Protein AF-A0A9X4KH32-F1 (afdb_monomer_lite)

Foldseek 3Di:
DQVLDDDDDPDDDVPDDDDDPLDDDDDDPVQFDDPLLVSCQCSDPVNNVVQQVQWDDDPPPTHRDPVCVVPDDDDGDGPVVSCVVSVVVVVVVVVVVVVVVVVVVVVVVVVVVCCVVQNDPVVRPVVPDDPDD

Organism: NCBI:txid425004

Radius of gyration: 24.23 Å; chains: 1; bounding box: 50×30×78 Å

pLDDT: mean 87.04, std 10.82, range [43.75, 97.31]

Secondary structure (DSSP, 8-state):
--S-------S-GGG-----TTS------TTT--HHHHHHHHHSHHHHHHHHHT-BSSTT--B--HHHHHH-------HHHHHHH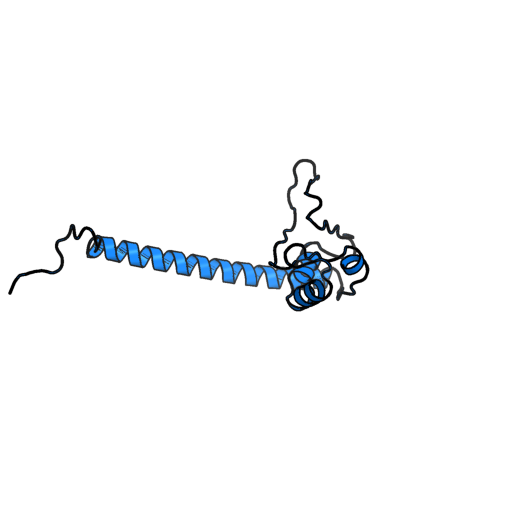HHHHHHHHHHHHHHHHHHHHHHHHHHHHHHHHH--TTT-TT--S----

Sequence (133 aa):
MENGKGAIARGLVNGFGAGSTEFFILRPERQRVSSEWIYRVISHEKFRKLAEKNMTGSAGQRRVPKAFLENILVPLPSIVEQDHITKTLQTVSELVYMYKMKLVDCENLAKSTFNEMFGDPIINEKKMGYENY

Structure (mmCIF, N/CA/C/O backbone):
data_AF-A0A9X4KH32-F1
#
_entry.id   AF-A0A9X4KH32-F1
#
loop_
_atom_site.group_PDB
_atom_site.id
_atom_site.type_symbol
_atom_site.label_atom_id
_atom_site.label_alt_id
_atom_site.label_comp_id
_atom_site.label_asym_id
_atom_site.label_entity_id
_atom_site.label_seq_id
_atom_site.pdbx_PDB_ins_code
_atom_site.Cartn_x
_atom_site.Cartn_y
_atom_site.Cartn_z
_atom_site.occupancy
_atom_site.B_iso_or_equiv
_atom_site.auth_seq_id
_atom_site.auth_comp_id
_atom_site.auth_asym_id
_atom_site.auth_atom_id
_atom_site.pdbx_PDB_model_num
ATOM 1 N N . MET A 1 1 ? 7.292 3.965 1.424 1.00 59.75 1 MET A N 1
ATOM 2 C CA . MET A 1 1 ? 7.923 2.626 1.327 1.00 59.75 1 MET A CA 1
ATOM 3 C C . MET A 1 1 ? 8.387 2.109 2.686 1.00 59.75 1 MET A C 1
ATOM 5 O O . MET A 1 1 ? 7.992 1.006 3.019 1.00 59.75 1 MET A O 1
ATOM 9 N N . GLU A 1 2 ? 9.080 2.901 3.511 1.00 54.62 2 GLU A N 1
ATOM 10 C CA . GLU A 1 2 ? 9.390 2.530 4.911 1.00 54.62 2 GLU A CA 1
ATOM 11 C C . GLU A 1 2 ? 8.122 2.500 5.795 1.00 54.62 2 GLU A C 1
ATOM 13 O O . GLU A 1 2 ? 7.735 1.466 6.324 1.00 54.62 2 GLU A O 1
ATOM 18 N N . ASN A 1 3 ? 7.348 3.591 5.800 1.00 62.03 3 ASN A N 1
ATOM 19 C CA . ASN A 1 3 ? 6.142 3.732 6.634 1.00 62.03 3 ASN A CA 1
ATOM 20 C C . ASN A 1 3 ? 4.825 3.309 5.952 1.00 62.03 3 ASN A C 1
ATOM 22 O O . ASN A 1 3 ? 3.758 3.790 6.317 1.00 62.03 3 ASN A O 1
ATOM 26 N N . GLY A 1 4 ? 4.880 2.517 4.873 1.00 64.50 4 GLY A N 1
ATOM 27 C CA . GLY A 1 4 ? 3.675 2.115 4.118 1.00 64.50 4 GLY A CA 1
ATOM 28 C C . GLY A 1 4 ? 2.915 3.254 3.413 1.00 64.50 4 GLY A C 1
ATOM 29 O O . GLY A 1 4 ? 1.900 3.009 2.773 1.00 64.50 4 GLY A O 1
ATOM 30 N N . LYS A 1 5 ? 3.415 4.496 3.485 1.00 79.12 5 LYS A N 1
ATOM 31 C CA . LYS A 1 5 ? 2.838 5.661 2.803 1.00 79.12 5 LYS A CA 1
ATOM 32 C C . LYS A 1 5 ? 2.891 5.469 1.284 1.00 79.12 5 LYS A C 1
ATOM 34 O O . LYS A 1 5 ? 3.979 5.314 0.720 1.00 79.12 5 LYS A O 1
ATOM 39 N N . GLY A 1 6 ? 1.719 5.490 0.663 1.00 86.62 6 GLY A N 1
ATOM 40 C CA . GLY A 1 6 ? 1.491 5.383 -0.773 1.00 86.62 6 GLY A CA 1
ATOM 41 C C . GLY A 1 6 ? -0.003 5.515 -1.060 1.00 86.62 6 GLY A C 1
ATOM 42 O O . GLY A 1 6 ? -0.825 5.210 -0.196 1.00 86.62 6 GLY A O 1
ATOM 43 N N . ALA A 1 7 ? -0.354 5.980 -2.254 1.00 89.62 7 ALA A N 1
ATOM 44 C CA . ALA A 1 7 ? -1.742 6.152 -2.664 1.00 89.62 7 ALA A CA 1
ATOM 45 C C . ALA A 1 7 ? -1.891 5.913 -4.167 1.00 89.62 7 ALA A C 1
ATOM 47 O O . ALA A 1 7 ? -0.962 6.153 -4.939 1.00 89.62 7 ALA A O 1
ATOM 48 N N . ILE A 1 8 ? -3.081 5.469 -4.571 1.00 91.69 8 ILE A N 1
ATOM 49 C CA . ILE A 1 8 ? -3.485 5.441 -5.975 1.00 91.69 8 ILE A CA 1
ATOM 50 C C . ILE A 1 8 ? -4.172 6.771 -6.269 1.00 91.69 8 ILE A C 1
ATOM 52 O O . ILE A 1 8 ? -5.213 7.077 -5.690 1.00 91.69 8 ILE A O 1
ATOM 56 N N . ALA A 1 9 ? -3.597 7.559 -7.172 1.00 91.06 9 ALA A N 1
ATOM 57 C CA . ALA A 1 9 ? -4.213 8.799 -7.618 1.00 91.06 9 ALA A CA 1
ATOM 58 C C . ALA A 1 9 ? -5.395 8.492 -8.556 1.00 91.06 9 ALA A C 1
ATOM 60 O O . ALA A 1 9 ? -5.211 7.880 -9.610 1.00 91.06 9 ALA A O 1
ATOM 61 N N . ARG A 1 10 ? -6.608 8.913 -8.178 1.00 89.62 10 ARG A N 1
ATOM 62 C CA . ARG A 1 10 ? -7.837 8.781 -8.980 1.00 89.62 10 ARG A CA 1
ATOM 63 C C . ARG A 1 10 ? -8.525 10.134 -9.119 1.00 89.62 10 ARG A C 1
ATOM 65 O O . ARG A 1 10 ? -8.394 10.971 -8.236 1.00 89.62 10 ARG A O 1
ATOM 72 N N . GLY A 1 11 ? -9.268 10.323 -10.212 1.00 88.75 11 GLY A N 1
ATOM 73 C CA . GLY A 1 11 ? -10.105 11.515 -10.402 1.00 88.75 11 GLY A CA 1
ATOM 74 C C . GLY A 1 11 ? -9.320 12.828 -10.449 1.00 88.75 11 GLY A C 1
ATOM 75 O O . GLY A 1 11 ? -9.791 13.840 -9.945 1.00 88.75 11 GLY A O 1
ATOM 76 N N . LEU A 1 12 ? -8.106 12.809 -11.006 1.00 88.38 12 LEU A N 1
ATOM 77 C CA . LEU A 1 12 ? -7.267 14.002 -11.096 1.00 88.38 12 LEU A CA 1
ATOM 78 C C . LEU A 1 12 ? -7.916 15.056 -11.998 1.00 88.38 12 LEU A C 1
ATOM 80 O O . LEU A 1 12 ? -8.321 14.747 -13.122 1.00 88.38 12 LEU A O 1
ATOM 84 N N . VAL A 1 13 ? -7.962 16.304 -11.525 1.00 85.44 13 VAL A N 1
ATOM 85 C CA . VAL A 1 13 ? -8.427 17.447 -12.322 1.00 85.44 13 VAL A CA 1
ATOM 86 C C . VAL A 1 13 ? -7.546 17.556 -13.568 1.00 85.44 13 VAL A C 1
ATOM 88 O O . VAL A 1 13 ? -6.320 17.536 -13.477 1.00 85.44 13 VAL A O 1
ATOM 91 N N . ASN A 1 14 ? -8.171 17.610 -14.744 1.00 86.50 14 ASN A N 1
ATOM 92 C CA . ASN A 1 14 ? -7.503 17.596 -16.052 1.00 86.50 14 ASN A CA 1
ATOM 93 C C . ASN A 1 14 ? -6.646 16.342 -16.338 1.00 86.50 14 ASN A C 1
ATOM 95 O O . ASN A 1 14 ? -5.893 16.331 -17.304 1.00 86.50 14 ASN A O 1
ATOM 99 N N . GLY A 1 15 ? -6.745 15.281 -15.530 1.00 82.38 15 GLY A N 1
ATOM 100 C CA . GLY A 1 15 ? -5.991 14.037 -15.720 1.00 82.38 15 GLY A CA 1
ATOM 101 C C . GLY A 1 15 ? -4.511 14.101 -15.325 1.00 82.38 15 GLY A C 1
ATOM 102 O O . GLY A 1 15 ? -3.802 13.107 -15.491 1.00 82.38 15 GLY A O 1
ATOM 103 N N . PHE A 1 16 ? -4.042 15.224 -14.772 1.00 81.31 16 PHE A N 1
ATOM 104 C CA . PHE A 1 16 ? -2.643 15.427 -14.390 1.00 81.31 16 PHE A CA 1
ATOM 105 C C . PHE A 1 16 ? -2.473 15.511 -12.874 1.00 81.31 16 PHE A C 1
ATOM 107 O O . PHE A 1 16 ? -3.305 16.063 -12.160 1.00 81.31 16 PHE A O 1
ATOM 114 N N . GLY A 1 17 ? -1.362 14.964 -12.380 1.00 81.50 17 GLY A N 1
ATOM 115 C CA . GLY A 1 17 ? -0.962 15.047 -10.978 1.00 81.50 17 GLY A CA 1
ATOM 116 C C . GLY A 1 17 ? 0.479 15.528 -10.876 1.00 81.50 17 GLY A C 1
ATOM 117 O O . GLY A 1 17 ? 1.332 15.081 -11.643 1.00 81.50 17 GLY A O 1
ATOM 118 N N . ALA A 1 18 ? 0.741 16.425 -9.930 1.00 78.38 18 ALA A N 1
ATOM 119 C CA . ALA A 1 18 ? 2.079 16.883 -9.578 1.00 78.38 18 ALA A CA 1
ATOM 120 C C . ALA A 1 18 ? 2.446 16.361 -8.185 1.00 78.38 18 ALA A C 1
ATOM 122 O O . ALA A 1 18 ? 1.592 16.243 -7.307 1.00 78.38 18 ALA A O 1
ATOM 123 N N . GLY A 1 19 ? 3.718 16.033 -7.989 1.00 76.62 19 GLY A N 1
ATOM 124 C CA . GLY A 1 19 ? 4.246 15.561 -6.716 1.00 76.62 19 GLY A CA 1
ATOM 125 C C . GLY A 1 19 ? 5.654 16.091 -6.489 1.00 76.62 19 GLY A C 1
ATOM 126 O O . GLY A 1 19 ? 6.329 16.505 -7.428 1.00 76.62 19 GLY A O 1
ATOM 127 N N . SER A 1 20 ? 6.087 16.076 -5.231 1.00 81.00 20 SER A N 1
ATOM 128 C CA . SER A 1 20 ? 7.478 16.344 -4.860 1.00 81.00 20 SER A CA 1
ATOM 129 C C . SER A 1 20 ? 8.429 15.290 -5.447 1.00 81.00 20 SER A C 1
ATOM 131 O O . SER A 1 20 ? 8.029 14.153 -5.704 1.00 81.00 20 SER A O 1
ATOM 133 N N . THR A 1 21 ? 9.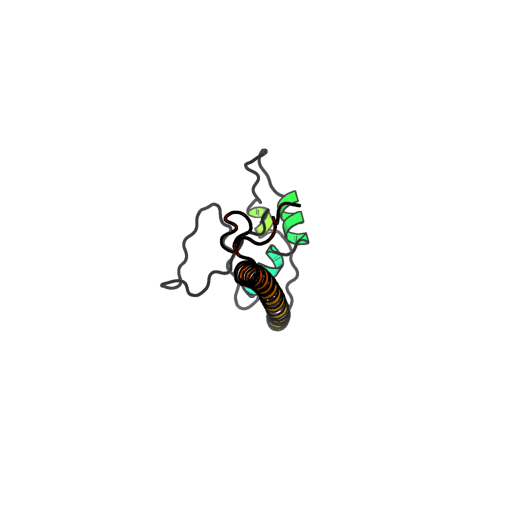710 15.639 -5.577 1.00 76.19 21 THR A N 1
ATOM 134 C CA . THR A 1 21 ? 10.803 14.710 -5.919 1.00 76.19 21 THR A CA 1
ATOM 135 C C . THR A 1 21 ? 11.001 13.604 -4.879 1.00 76.19 21 THR A C 1
ATOM 137 O O . THR A 1 21 ? 11.670 12.614 -5.151 1.00 76.19 21 THR A O 1
ATOM 140 N N . GLU A 1 22 ? 10.396 13.752 -3.698 1.00 79.69 22 GLU A N 1
ATOM 141 C CA . GLU A 1 22 ? 10.396 12.759 -2.618 1.00 79.69 22 GLU A CA 1
ATOM 142 C C . GLU A 1 22 ? 9.423 11.586 -2.864 1.00 79.69 22 GLU A C 1
ATOM 144 O O . GLU A 1 22 ? 9.359 10.651 -2.061 1.00 79.69 22 GLU A O 1
ATOM 149 N N . PHE A 1 23 ? 8.657 11.606 -3.962 1.00 83.50 23 PHE A N 1
ATOM 150 C CA . PHE A 1 23 ? 7.749 10.521 -4.330 1.00 83.50 23 PHE A CA 1
ATOM 151 C C . PHE A 1 23 ? 8.246 9.726 -5.533 1.00 83.50 23 PHE A C 1
ATOM 153 O O . PHE A 1 23 ? 8.638 10.273 -6.561 1.00 83.50 23 PHE A O 1
ATOM 160 N N . PHE A 1 24 ? 8.100 8.405 -5.446 1.00 87.75 24 PHE A N 1
ATOM 161 C CA . PHE A 1 24 ? 8.155 7.548 -6.621 1.00 87.75 24 PHE A CA 1
ATOM 162 C C . PHE A 1 24 ? 6.795 7.526 -7.314 1.00 87.75 24 PHE A C 1
ATOM 164 O O . PHE A 1 24 ? 5.807 7.058 -6.748 1.00 87.75 24 PHE A O 1
ATOM 171 N N . ILE A 1 25 ? 6.760 8.012 -8.555 1.00 89.31 25 ILE A N 1
ATOM 172 C CA . ILE A 1 25 ? 5.580 7.937 -9.417 1.00 89.31 25 ILE A CA 1
ATOM 173 C C . ILE A 1 25 ? 5.687 6.663 -10.254 1.00 89.31 25 ILE A C 1
ATOM 175 O O . ILE A 1 25 ? 6.486 6.589 -11.186 1.00 89.31 25 ILE A O 1
ATOM 179 N N . LEU A 1 26 ? 4.867 5.667 -9.926 1.00 90.62 26 LEU A N 1
ATOM 180 C CA . LEU A 1 26 ? 4.755 4.428 -10.694 1.00 90.62 26 LEU A CA 1
ATOM 181 C C . LEU A 1 26 ? 3.568 4.545 -11.652 1.00 90.62 26 LEU A C 1
ATOM 183 O O . LEU A 1 26 ? 2.434 4.746 -11.218 1.00 90.62 26 LEU A O 1
ATOM 187 N N . ARG A 1 27 ? 3.833 4.444 -12.957 1.00 91.06 27 ARG A N 1
ATOM 188 C CA . ARG A 1 27 ? 2.801 4.494 -14.000 1.00 91.06 27 ARG A CA 1
ATOM 189 C C . ARG A 1 27 ? 2.598 3.087 -14.565 1.00 91.06 27 ARG A C 1
ATOM 191 O O . ARG A 1 27 ? 3.551 2.544 -15.118 1.00 91.06 27 ARG A O 1
ATOM 198 N N . PRO A 1 28 ? 1.403 2.490 -14.425 1.00 91.88 28 PRO A N 1
ATOM 199 C CA . PRO A 1 28 ? 1.151 1.151 -14.936 1.00 91.88 28 PRO A CA 1
ATOM 200 C C . PRO A 1 28 ? 1.113 1.128 -16.465 1.00 91.88 28 PRO A C 1
ATOM 202 O O . PRO A 1 28 ? 0.497 1.989 -17.102 1.00 91.88 28 PRO A O 1
ATOM 205 N N . GLU A 1 29 ? 1.683 0.077 -17.047 1.00 93.75 29 GLU A N 1
ATOM 206 C CA . GLU A 1 29 ? 1.365 -0.336 -18.410 1.00 93.75 29 GLU A CA 1
ATOM 207 C C . GLU A 1 29 ? -0.012 -1.016 -18.389 1.00 93.75 29 GLU A C 1
ATOM 209 O O . GLU A 1 29 ? -0.136 -2.193 -18.054 1.00 93.75 29 GLU A O 1
ATOM 214 N N . ARG A 1 30 ? -1.066 -0.250 -18.695 1.00 88.25 30 ARG A N 1
ATOM 215 C CA . ARG A 1 30 ? -2.468 -0.618 -18.405 1.00 88.25 30 ARG A CA 1
ATOM 216 C C . ARG A 1 30 ? -2.942 -1.948 -19.001 1.00 88.25 30 ARG A C 1
ATOM 218 O O . ARG A 1 30 ? -3.914 -2.500 -18.509 1.00 88.25 30 ARG A O 1
ATOM 225 N N . GLN A 1 31 ? -2.287 -2.450 -20.047 1.00 93.19 31 GLN A N 1
ATOM 226 C CA . GLN A 1 31 ? -2.625 -3.743 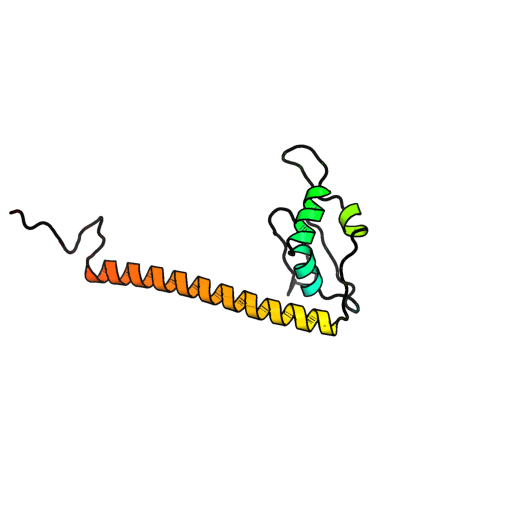-20.654 1.00 93.19 31 GLN A CA 1
ATOM 227 C C . GLN A 1 31 ? -2.045 -4.941 -19.889 1.00 93.19 31 GLN A C 1
ATOM 229 O O . GLN A 1 31 ? -2.479 -6.070 -20.096 1.00 93.19 31 GLN A O 1
ATOM 234 N N . ARG A 1 32 ? -1.059 -4.713 -19.016 1.00 94.75 32 ARG A N 1
ATOM 235 C CA . ARG A 1 32 ? -0.310 -5.771 -18.324 1.00 94.75 32 ARG A CA 1
ATOM 236 C C . ARG A 1 32 ? -0.446 -5.712 -16.814 1.00 94.75 32 ARG A C 1
ATOM 238 O O . ARG A 1 32 ? -0.330 -6.746 -16.162 1.00 94.75 32 ARG A O 1
ATOM 245 N N . VAL A 1 33 ? -0.645 -4.523 -16.250 1.00 96.25 33 VAL A N 1
ATOM 246 C CA . VAL A 1 33 ? -0.665 -4.342 -14.800 1.00 96.25 33 VAL A CA 1
ATOM 247 C C . VAL A 1 33 ? -1.670 -3.279 -14.366 1.00 96.25 33 VAL A C 1
ATOM 249 O O . VAL A 1 33 ? -1.734 -2.198 -14.955 1.00 96.25 33 VAL A O 1
ATOM 252 N N . SER A 1 34 ? -2.437 -3.572 -13.315 1.00 95.25 34 SER A N 1
ATOM 253 C CA . SER A 1 34 ? -3.348 -2.606 -12.695 1.00 95.25 34 SER A CA 1
ATOM 254 C C . SER A 1 34 ? -2.645 -1.765 -11.621 1.00 95.25 34 SER A C 1
ATOM 256 O O . SER A 1 34 ? -1.677 -2.192 -10.982 1.00 95.25 34 SER A O 1
ATOM 258 N N . SER A 1 35 ? -3.130 -0.541 -11.393 1.00 94.62 35 SER A N 1
ATOM 259 C CA . SER A 1 35 ? -2.619 0.332 -10.319 1.00 94.62 35 SER A CA 1
ATOM 260 C C . SER A 1 35 ? -2.796 -0.314 -8.943 1.00 94.62 35 SER A C 1
ATOM 262 O O . SER A 1 35 ? -1.966 -0.156 -8.049 1.00 94.62 35 SER A O 1
ATOM 264 N N . GLU A 1 36 ? -3.891 -1.048 -8.784 1.00 94.50 36 GLU A N 1
ATOM 265 C CA . GLU A 1 36 ? -4.286 -1.797 -7.605 1.00 94.50 36 GLU A CA 1
ATOM 266 C C . GLU A 1 36 ? -3.281 -2.909 -7.326 1.00 94.50 36 GLU A C 1
ATOM 268 O O . GLU A 1 36 ? -2.823 -3.038 -6.189 1.00 94.50 36 GLU A O 1
ATOM 273 N N . TRP A 1 37 ? -2.870 -3.658 -8.353 1.00 95.81 37 TRP A N 1
ATOM 274 C CA . TRP A 1 37 ? -1.840 -4.682 -8.212 1.00 95.81 37 TRP A CA 1
ATOM 275 C C . TRP A 1 37 ? -0.507 -4.081 -7.772 1.00 95.81 37 TRP A C 1
ATOM 277 O O . TRP A 1 37 ? 0.063 -4.528 -6.774 1.00 95.81 37 TRP A O 1
ATOM 287 N N . ILE A 1 38 ? -0.050 -3.013 -8.440 1.00 94.50 38 ILE A N 1
ATOM 288 C CA . ILE A 1 38 ? 1.178 -2.295 -8.056 1.00 94.50 38 ILE A CA 1
ATOM 289 C C . ILE A 1 38 ? 1.093 -1.862 -6.593 1.00 94.50 38 ILE A C 1
ATOM 291 O O . ILE A 1 38 ? 2.014 -2.125 -5.820 1.00 94.50 38 ILE A O 1
ATOM 295 N N . TYR A 1 39 ? -0.022 -1.246 -6.192 1.00 93.25 39 TYR A N 1
ATOM 296 C CA . TYR A 1 39 ? -0.233 -0.804 -4.819 1.00 93.25 39 TYR A CA 1
ATOM 297 C C . TYR A 1 39 ? -0.157 -1.963 -3.818 1.00 93.25 39 TYR A C 1
ATOM 299 O O . TYR A 1 39 ? 0.477 -1.828 -2.768 1.00 93.25 39 TYR A O 1
ATOM 307 N N . ARG A 1 40 ? -0.751 -3.121 -4.136 1.00 92.56 40 ARG A N 1
ATOM 308 C CA . ARG A 1 40 ? -0.675 -4.316 -3.283 1.00 92.56 40 ARG A CA 1
ATOM 309 C C . ARG A 1 40 ? 0.750 -4.842 -3.171 1.00 92.56 40 ARG A C 1
ATOM 311 O O . ARG A 1 40 ? 1.187 -5.118 -2.055 1.00 92.56 40 ARG A O 1
ATOM 318 N N . VAL A 1 41 ? 1.487 -4.914 -4.277 1.00 93.06 41 VAL A N 1
ATOM 319 C CA . VAL A 1 41 ? 2.887 -5.357 -4.295 1.00 93.06 41 VAL A CA 1
ATOM 320 C C . VAL A 1 41 ? 3.759 -4.449 -3.429 1.00 93.06 41 VAL A C 1
ATOM 322 O O . VAL A 1 41 ? 4.444 -4.948 -2.538 1.00 93.06 41 VAL A O 1
ATOM 325 N N . ILE A 1 42 ? 3.695 -3.125 -3.611 1.00 91.69 42 ILE A N 1
ATOM 326 C CA . ILE A 1 42 ? 4.548 -2.191 -2.853 1.00 91.69 42 ILE A CA 1
ATOM 327 C C . ILE A 1 42 ? 4.157 -2.077 -1.373 1.00 91.69 42 ILE A C 1
ATOM 329 O O . ILE A 1 42 ? 4.985 -1.719 -0.534 1.00 91.69 42 ILE A O 1
ATOM 333 N N . SER A 1 43 ? 2.897 -2.371 -1.045 1.00 89.75 43 SER A N 1
ATOM 334 C CA . SER A 1 43 ? 2.392 -2.375 0.334 1.00 89.75 43 SER A CA 1
ATOM 335 C C . SER A 1 43 ? 2.695 -3.689 1.060 1.00 89.75 43 SER A C 1
ATOM 337 O O . SER A 1 43 ? 2.714 -3.732 2.296 1.00 89.75 43 SER A O 1
ATOM 339 N N . HIS A 1 44 ? 2.968 -4.762 0.316 1.00 90.62 44 HIS A N 1
ATOM 340 C CA . HIS A 1 44 ? 3.282 -6.069 0.871 1.00 90.62 44 HIS A CA 1
ATOM 341 C C . HIS A 1 44 ? 4.551 -6.019 1.733 1.00 90.62 44 HIS A C 1
ATOM 343 O O . HIS A 1 44 ? 5.564 -5.420 1.371 1.00 90.62 44 HIS A O 1
ATOM 349 N N . GLU A 1 45 ? 4.513 -6.668 2.896 1.00 90.81 45 GLU A N 1
ATOM 350 C CA . GLU A 1 45 ? 5.591 -6.595 3.888 1.00 90.81 45 GLU A CA 1
ATOM 351 C C . GLU A 1 45 ? 6.938 -7.073 3.331 1.00 90.81 45 GLU A C 1
ATOM 353 O O . GLU A 1 45 ? 7.962 -6.433 3.563 1.00 90.81 45 GLU A O 1
ATOM 358 N N . LYS A 1 46 ? 6.945 -8.155 2.539 1.00 91.81 46 LYS A N 1
ATOM 359 C CA . LYS A 1 46 ? 8.187 -8.666 1.934 1.00 91.81 46 LYS A CA 1
ATOM 360 C C . LYS A 1 46 ? 8.826 -7.646 0.990 1.00 91.81 46 LYS A C 1
ATOM 362 O O . LYS A 1 46 ? 10.044 -7.498 1.009 1.00 91.81 46 LYS A O 1
ATOM 367 N N . PHE A 1 47 ? 8.017 -6.926 0.209 1.00 92.12 47 PHE A N 1
ATOM 368 C CA . PHE A 1 47 ? 8.517 -5.871 -0.672 1.00 92.12 47 PHE A CA 1
ATOM 369 C C . PHE A 1 47 ? 9.110 -4.726 0.148 1.00 92.12 47 PHE A C 1
ATOM 371 O O . PHE A 1 47 ? 10.224 -4.291 -0.126 1.00 92.12 47 PHE A O 1
ATOM 378 N N . ARG A 1 48 ? 8.408 -4.282 1.198 1.00 89.94 48 ARG A N 1
ATOM 379 C CA . ARG A 1 48 ? 8.881 -3.201 2.077 1.00 89.94 48 ARG A CA 1
ATOM 380 C C . ARG A 1 48 ? 10.201 -3.547 2.759 1.00 89.94 48 ARG A C 1
ATOM 382 O O . ARG A 1 48 ? 11.125 -2.746 2.694 1.00 89.94 48 ARG A O 1
ATOM 389 N N . LYS A 1 49 ? 10.329 -4.757 3.310 1.00 90.88 49 LYS A N 1
ATOM 390 C CA . LYS A 1 49 ? 11.585 -5.243 3.906 1.00 90.88 49 LYS A CA 1
ATOM 391 C C . LYS A 1 49 ? 12.721 -5.304 2.887 1.00 90.88 49 LYS A C 1
ATOM 393 O O . LYS A 1 49 ? 13.861 -4.987 3.210 1.00 90.88 49 LYS A O 1
ATOM 398 N N . LEU A 1 50 ? 12.429 -5.721 1.656 1.00 91.25 50 LEU A N 1
ATOM 399 C CA . LEU A 1 50 ? 13.432 -5.759 0.596 1.00 91.25 50 LEU A CA 1
ATOM 400 C C . LEU A 1 50 ? 13.864 -4.344 0.181 1.00 91.25 50 LEU A C 1
ATOM 402 O O . LEU A 1 50 ? 15.059 -4.093 0.045 1.00 91.25 50 LEU A O 1
ATOM 406 N N . ALA A 1 51 ? 12.916 -3.416 0.048 1.00 90.44 51 ALA A N 1
ATOM 407 C CA . ALA A 1 51 ? 13.193 -2.013 -0.240 1.00 90.44 51 ALA A CA 1
ATOM 408 C C . ALA A 1 51 ? 14.031 -1.366 0.871 1.00 90.44 51 ALA A C 1
ATOM 410 O O . ALA A 1 51 ? 15.021 -0.704 0.576 1.00 90.44 51 ALA A O 1
ATOM 411 N N . GLU A 1 52 ? 13.692 -1.622 2.136 1.00 89.62 52 GLU A N 1
ATOM 412 C CA . GLU A 1 52 ? 14.411 -1.129 3.315 1.00 89.62 52 GLU A CA 1
ATOM 413 C C . GLU A 1 52 ? 15.871 -1.602 3.359 1.00 89.62 52 GLU A C 1
ATOM 415 O O . GLU A 1 52 ? 16.787 -0.811 3.599 1.00 89.62 52 GLU A O 1
ATOM 420 N N . LYS A 1 53 ? 16.113 -2.885 3.060 1.00 89.94 53 LYS A N 1
ATOM 421 C CA . LYS A 1 53 ? 17.470 -3.451 2.970 1.00 89.94 53 LYS A CA 1
ATOM 422 C C . LYS A 1 53 ? 18.320 -2.801 1.881 1.00 89.94 53 LYS A C 1
ATOM 424 O O . LYS A 1 53 ? 19.534 -2.748 2.021 1.00 89.94 53 LYS A O 1
ATOM 429 N N . ASN A 1 54 ? 17.687 -2.312 0.820 1.00 90.12 54 ASN A N 1
ATOM 430 C CA . ASN A 1 54 ? 18.358 -1.650 -0.295 1.00 90.12 54 ASN A CA 1
ATOM 431 C C . ASN A 1 54 ? 18.425 -0.124 -0.131 1.00 90.12 54 ASN A C 1
ATOM 433 O O . ASN A 1 54 ? 18.901 0.556 -1.037 1.00 90.12 54 ASN A O 1
ATOM 437 N N . MET A 1 55 ? 17.956 0.439 0.992 1.00 88.75 55 MET A N 1
ATOM 438 C CA . MET A 1 55 ? 18.051 1.880 1.215 1.00 88.75 55 MET A CA 1
ATOM 439 C C . MET A 1 55 ? 19.501 2.312 1.428 1.00 88.75 55 MET A C 1
ATOM 441 O O . MET A 1 55 ? 20.192 1.771 2.295 1.00 88.75 55 MET A O 1
ATOM 445 N N . THR A 1 56 ? 19.911 3.354 0.711 1.00 85.69 56 THR A N 1
ATOM 446 C CA . THR A 1 56 ? 21.226 3.996 0.818 1.00 85.69 56 THR A CA 1
ATOM 447 C C . THR A 1 56 ? 21.117 5.332 1.562 1.00 85.69 56 THR A C 1
ATOM 449 O O . THR A 1 56 ? 20.029 5.898 1.667 1.00 85.69 56 THR A O 1
ATOM 452 N N . GLY A 1 57 ? 22.239 5.843 2.080 1.00 83.69 57 GLY A N 1
ATOM 453 C CA . GLY A 1 57 ? 22.308 7.105 2.834 1.00 83.69 57 GLY A CA 1
ATOM 454 C C . GLY A 1 57 ? 22.662 6.914 4.314 1.00 83.69 57 GLY A C 1
ATOM 455 O O . GLY A 1 57 ? 22.714 5.791 4.814 1.00 83.69 57 GLY A O 1
ATOM 456 N N . SER A 1 58 ? 22.934 8.017 5.012 1.00 77.62 58 SER A N 1
ATOM 457 C CA . SER A 1 58 ? 23.238 8.045 6.449 1.00 77.62 58 SER A CA 1
ATOM 458 C C . SER A 1 58 ? 21.964 8.074 7.306 1.00 77.62 58 SER A C 1
ATOM 460 O O . SER A 1 58 ? 20.856 8.294 6.804 1.00 77.62 58 SER A O 1
ATOM 462 N N . ALA A 1 59 ? 22.105 7.812 8.612 1.00 68.88 59 ALA A N 1
ATOM 463 C CA . ALA A 1 59 ? 20.985 7.769 9.553 1.00 68.88 59 ALA A CA 1
ATOM 464 C C . ALA A 1 59 ? 20.129 9.054 9.469 1.00 68.88 59 ALA A C 1
ATOM 466 O O . ALA A 1 59 ? 20.640 10.157 9.642 1.00 68.88 59 ALA A O 1
ATOM 467 N N . GLY A 1 60 ? 18.834 8.896 9.163 1.00 69.88 60 GLY A N 1
ATOM 468 C CA . GLY A 1 60 ? 17.861 9.988 8.993 1.00 69.88 60 GLY A CA 1
ATOM 469 C C . GLY A 1 60 ? 17.578 10.418 7.544 1.00 69.88 60 GLY A C 1
ATOM 470 O O . GLY A 1 60 ? 16.558 11.052 7.299 1.00 69.88 60 GLY A O 1
ATOM 471 N N . GLN A 1 61 ? 18.422 10.044 6.575 1.00 76.25 61 GLN A N 1
ATOM 472 C CA . GLN A 1 61 ? 18.253 10.362 5.143 1.00 76.25 61 GLN A CA 1
ATOM 473 C C . GLN A 1 61 ? 18.342 9.104 4.270 1.00 76.25 61 GLN A C 1
ATOM 475 O O . GLN A 1 61 ? 18.853 9.127 3.148 1.00 76.25 61 GLN A O 1
ATOM 480 N N . ARG A 1 62 ? 17.862 7.972 4.793 1.00 82.44 62 ARG A N 1
ATOM 481 C CA . ARG A 1 62 ? 17.828 6.722 4.036 1.00 82.44 62 ARG A CA 1
ATOM 482 C C . ARG A 1 62 ? 16.758 6.811 2.954 1.00 82.44 62 ARG A C 1
ATOM 484 O O . ARG A 1 62 ? 15.618 7.186 3.225 1.00 82.44 62 ARG A O 1
ATOM 491 N N . ARG A 1 63 ? 17.108 6.432 1.725 1.00 85.62 63 ARG A N 1
ATOM 492 C CA . ARG A 1 63 ? 16.186 6.419 0.579 1.00 85.62 63 ARG A CA 1
ATOM 493 C C . ARG A 1 63 ? 16.338 5.132 -0.206 1.00 85.62 63 ARG A C 1
ATOM 495 O O . ARG A 1 63 ? 17.439 4.612 -0.345 1.00 85.62 63 ARG A O 1
ATOM 502 N N . VAL A 1 64 ? 15.227 4.629 -0.735 1.00 88.19 64 VAL A N 1
ATOM 503 C CA . VAL A 1 64 ? 15.252 3.530 -1.706 1.00 88.19 64 VAL A CA 1
ATOM 504 C C . VAL A 1 64 ? 15.802 4.097 -3.020 1.00 88.19 64 VAL A C 1
ATOM 506 O O . VAL A 1 64 ? 15.223 5.061 -3.521 1.00 88.19 64 VAL A O 1
ATOM 509 N N . PRO A 1 65 ? 16.898 3.567 -3.589 1.00 89.25 65 PRO A N 1
ATOM 510 C CA . PRO A 1 65 ? 17.414 4.036 -4.870 1.00 89.25 65 PRO A CA 1
ATOM 511 C C . PRO A 1 65 ? 16.409 3.784 -5.996 1.00 89.25 65 PRO A C 1
ATOM 513 O O . PRO A 1 65 ? 15.763 2.740 -6.029 1.00 89.25 65 PRO A O 1
ATOM 516 N N . LYS A 1 66 ? 16.324 4.683 -6.983 1.00 89.06 66 LYS A N 1
ATOM 517 C CA . LYS A 1 66 ? 15.470 4.467 -8.167 1.00 89.06 66 LYS A CA 1
ATOM 518 C C . LYS A 1 66 ? 15.800 3.146 -8.877 1.00 89.06 66 LYS A C 1
ATOM 520 O O . LYS A 1 66 ? 14.892 2.394 -9.216 1.00 89.06 66 LYS A O 1
ATOM 525 N N . ALA A 1 67 ? 17.092 2.832 -8.990 1.00 91.06 67 ALA A N 1
ATOM 526 C CA . ALA A 1 67 ? 17.585 1.597 -9.595 1.00 91.06 67 ALA A CA 1
ATOM 527 C C . ALA A 1 67 ? 17.026 0.329 -8.925 1.00 91.06 67 ALA A C 1
ATOM 529 O O . ALA A 1 67 ? 16.833 -0.680 -9.593 1.00 91.06 67 ALA A O 1
ATOM 530 N N . PHE A 1 68 ? 16.716 0.364 -7.625 1.00 91.56 68 PHE A N 1
ATOM 531 C CA . PHE A 1 68 ? 16.072 -0.768 -6.960 1.00 91.56 68 PHE A CA 1
ATOM 532 C C . PHE A 1 68 ? 14.681 -1.044 -7.550 1.00 91.56 68 PHE A C 1
ATOM 534 O O . PHE A 1 68 ? 14.356 -2.189 -7.847 1.00 91.56 68 PHE A O 1
ATOM 541 N N . LEU A 1 69 ? 13.876 0.002 -7.757 1.00 90.81 69 LEU A N 1
ATOM 542 C CA . LEU A 1 69 ? 12.528 -0.129 -8.319 1.00 90.81 69 LEU A CA 1
ATOM 543 C C . LEU A 1 69 ? 12.539 -0.521 -9.797 1.00 90.81 69 LEU A C 1
ATOM 545 O O . LEU A 1 69 ? 11.612 -1.179 -10.251 1.00 90.81 69 LEU A O 1
ATOM 549 N N . GLU A 1 70 ? 13.572 -0.122 -10.537 1.00 91.69 70 GLU A N 1
ATOM 550 C CA . GLU A 1 70 ? 13.724 -0.464 -11.956 1.00 91.69 70 GLU A CA 1
ATOM 551 C C . GLU A 1 70 ? 14.124 -1.931 -12.169 1.00 91.69 70 GLU A C 1
ATOM 553 O O . GLU A 1 70 ? 13.766 -2.513 -13.187 1.00 91.69 70 GLU A O 1
ATOM 558 N N . ASN A 1 71 ? 14.836 -2.536 -11.211 1.00 92.75 71 ASN A N 1
ATOM 559 C CA . ASN A 1 71 ? 15.401 -3.883 -11.355 1.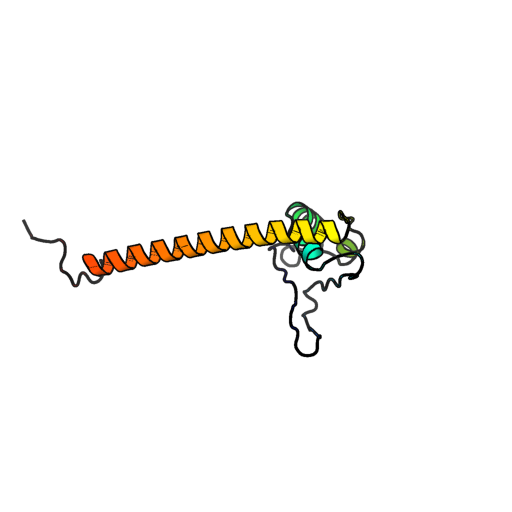00 92.75 71 ASN A CA 1
ATOM 560 C C . ASN A 1 71 ? 14.696 -4.959 -10.516 1.00 92.75 71 ASN A C 1
ATOM 562 O O . ASN A 1 71 ? 14.986 -6.146 -10.667 1.00 92.75 71 ASN A O 1
ATOM 566 N N . ILE A 1 72 ? 13.797 -4.581 -9.605 1.00 92.62 72 ILE A N 1
ATOM 567 C CA . ILE A 1 72 ? 13.101 -5.553 -8.765 1.00 92.62 72 ILE A CA 1
ATOM 568 C C . ILE A 1 72 ? 12.133 -6.414 -9.583 1.00 92.62 72 ILE A C 1
ATOM 570 O O . ILE A 1 72 ? 11.258 -5.917 -10.290 1.00 92.62 72 ILE A O 1
ATOM 574 N N . LEU A 1 73 ? 12.253 -7.731 -9.423 1.00 93.00 73 LEU A N 1
ATOM 575 C CA . LEU A 1 73 ? 11.315 -8.692 -9.989 1.00 93.00 73 LEU A CA 1
ATOM 576 C C . LEU A 1 73 ? 10.154 -8.922 -9.023 1.00 93.00 73 LEU A C 1
ATOM 578 O O . LEU A 1 73 ? 10.352 -9.173 -7.832 1.00 93.00 73 LEU A O 1
ATOM 582 N N . VAL A 1 74 ? 8.934 -8.854 -9.550 1.00 92.12 74 VAL A N 1
ATOM 583 C CA . VAL A 1 74 ? 7.698 -9.069 -8.791 1.00 92.12 74 VAL A CA 1
ATOM 584 C C . VAL A 1 74 ? 6.782 -10.034 -9.544 1.00 92.12 74 VAL A C 1
ATOM 586 O O . VAL A 1 74 ? 6.820 -10.064 -10.776 1.00 92.12 74 VAL A O 1
ATOM 589 N N . PRO A 1 75 ? 5.947 -10.820 -8.842 1.00 91.69 75 PRO A N 1
ATOM 590 C CA . PRO A 1 75 ? 4.950 -11.654 -9.496 1.00 91.69 75 PRO A CA 1
ATOM 591 C C . PRO A 1 75 ? 3.991 -10.806 -10.334 1.00 91.69 75 PRO A C 1
ATOM 593 O O . PRO A 1 75 ? 3.464 -9.794 -9.859 1.00 91.69 75 PRO A O 1
ATOM 596 N N . LEU A 1 76 ? 3.746 -11.247 -11.565 1.00 95.44 76 LEU A N 1
ATOM 597 C CA . LEU A 1 76 ? 2.832 -10.592 -12.490 1.00 95.44 76 LEU A CA 1
ATOM 598 C C . LEU A 1 76 ? 1.875 -11.636 -13.085 1.00 95.44 76 LEU A C 1
ATOM 600 O O . LEU A 1 76 ? 2.167 -12.192 -14.143 1.00 95.44 76 LEU A O 1
ATOM 604 N N . PRO A 1 77 ? 0.769 -11.951 -12.386 1.00 95.69 77 PRO A N 1
ATOM 605 C CA . PRO A 1 77 ? -0.271 -12.818 -12.926 1.00 95.69 77 PRO A CA 1
ATOM 606 C C . PRO A 1 77 ? -1.032 -12.111 -14.058 1.00 95.69 77 PRO A C 1
ATOM 608 O O . PRO A 1 77 ? -0.789 -10.932 -14.342 1.00 95.69 77 PRO A O 1
ATOM 611 N N . SER A 1 78 ? -1.959 -12.809 -14.715 1.00 96.88 78 SER A N 1
ATOM 612 C CA . SER A 1 78 ? -2.783 -12.201 -15.769 1.00 96.88 78 SER A CA 1
ATOM 613 C C . SER A 1 78 ? -3.597 -11.018 -15.231 1.00 96.88 78 SER A C 1
ATOM 615 O O . SER A 1 78 ? -3.915 -10.962 -14.043 1.00 96.88 78 SER A O 1
ATOM 617 N N . ILE A 1 79 ? -3.969 -10.067 -16.093 1.00 95.88 79 ILE A N 1
ATOM 618 C CA . ILE A 1 79 ? -4.730 -8.882 -15.660 1.00 95.88 79 ILE A CA 1
ATOM 619 C C . ILE A 1 79 ? -6.048 -9.264 -14.960 1.00 95.88 79 ILE A C 1
ATOM 621 O O . ILE A 1 79 ? -6.411 -8.674 -13.948 1.00 95.88 79 ILE A O 1
ATOM 625 N N . VAL A 1 80 ? -6.704 -10.328 -15.429 1.00 96.25 80 VAL A N 1
ATOM 626 C CA . VAL A 1 80 ? -7.948 -10.848 -14.843 1.00 96.25 80 VAL A CA 1
ATOM 627 C C . VAL A 1 80 ? -7.715 -11.374 -13.425 1.00 96.25 80 VAL A C 1
ATOM 629 O O . VAL A 1 80 ? -8.495 -11.091 -12.516 1.00 96.25 80 VAL A O 1
ATOM 632 N N . GLU A 1 81 ? -6.625 -12.109 -13.206 1.00 96.88 81 GLU A N 1
ATOM 633 C CA . GLU A 1 81 ? -6.254 -12.596 -11.874 1.00 96.88 81 GLU A CA 1
ATOM 634 C C . GLU A 1 81 ? -5.857 -11.449 -10.942 1.00 96.88 81 GLU A C 1
ATOM 636 O O . GLU A 1 81 ? -6.234 -11.459 -9.769 1.00 96.88 81 GLU A O 1
ATOM 641 N N . GLN A 1 82 ? -5.139 -10.441 -11.450 1.00 97.06 82 GLN A N 1
ATOM 642 C CA . GLN A 1 82 ? -4.803 -9.239 -10.682 1.00 97.06 82 GLN A CA 1
ATOM 643 C C . GLN A 1 82 ? -6.071 -8.552 -10.167 1.00 97.06 82 GLN A C 1
ATOM 645 O O . GLN A 1 82 ? -6.163 -8.238 -8.977 1.00 97.06 82 GLN A O 1
ATOM 650 N N . ASP A 1 83 ? -7.063 -8.354 -11.033 1.00 94.75 83 ASP A N 1
ATOM 651 C CA . ASP A 1 83 ? -8.329 -7.711 -10.680 1.00 94.75 83 ASP A CA 1
ATOM 652 C C . ASP A 1 83 ? -9.126 -8.547 -9.675 1.00 94.75 83 ASP A C 1
ATOM 654 O O . ASP A 1 83 ? -9.623 -8.016 -8.679 1.00 94.75 83 ASP A O 1
ATOM 658 N N . HIS A 1 84 ? -9.188 -9.866 -9.868 1.00 97.12 84 HIS A N 1
ATOM 659 C CA . HIS A 1 84 ? -9.851 -10.764 -8.925 1.00 97.12 84 HIS A CA 1
ATOM 660 C C . HIS A 1 84 ? -9.207 -10.691 -7.531 1.00 97.12 84 HIS A C 1
ATOM 662 O O . HIS A 1 84 ? -9.889 -10.430 -6.537 1.00 97.12 84 HIS A O 1
ATOM 668 N N . ILE A 1 85 ? -7.881 -10.849 -7.451 1.00 95.94 85 ILE A N 1
ATOM 669 C CA . ILE A 1 85 ? -7.140 -10.818 -6.183 1.00 95.94 85 ILE A CA 1
ATOM 670 C C . ILE A 1 85 ? -7.289 -9.455 -5.502 1.00 95.94 85 ILE A C 1
ATOM 672 O O . ILE A 1 85 ? -7.579 -9.375 -4.305 1.00 95.94 85 ILE A O 1
ATOM 676 N N . THR A 1 86 ? -7.085 -8.367 -6.245 1.00 95.19 86 THR A N 1
ATOM 677 C CA . THR A 1 86 ? -7.132 -7.013 -5.680 1.00 95.19 86 THR A CA 1
ATOM 678 C C . THR A 1 86 ? -8.523 -6.665 -5.167 1.00 95.19 86 THR A C 1
ATOM 680 O O . THR A 1 86 ? -8.617 -6.091 -4.077 1.00 95.19 86 THR A O 1
ATOM 683 N N . LYS A 1 87 ? -9.580 -7.080 -5.876 1.00 95.81 87 LYS A N 1
ATOM 684 C CA . LYS A 1 87 ? -10.975 -6.906 -5.461 1.00 95.81 87 LYS A CA 1
ATOM 685 C C . LYS A 1 87 ? -11.287 -7.665 -4.177 1.00 95.81 87 LYS A C 1
ATOM 687 O O . LYS A 1 87 ? -11.782 -7.056 -3.233 1.00 95.81 87 LYS A O 1
ATOM 692 N N . THR A 1 88 ? -10.934 -8.948 -4.086 1.00 96.06 88 THR A N 1
ATOM 693 C CA . THR A 1 88 ? -11.134 -9.732 -2.855 1.00 96.06 88 THR A CA 1
ATOM 694 C C . THR A 1 88 ? -10.430 -9.082 -1.664 1.00 96.06 88 THR A C 1
ATOM 696 O O . THR A 1 88 ? -11.034 -8.876 -0.611 1.00 96.06 88 THR A O 1
ATOM 699 N N . LEU A 1 89 ? -9.164 -8.691 -1.834 1.00 93.50 89 LEU A N 1
ATOM 700 C CA . LEU A 1 89 ? -8.398 -8.026 -0.777 1.00 93.50 89 LEU A CA 1
ATOM 701 C C . LEU A 1 89 ? -8.991 -6.669 -0.393 1.00 93.50 89 LEU A C 1
ATOM 703 O O . LEU A 1 89 ? -8.926 -6.277 0.774 1.00 93.50 89 LEU A O 1
ATOM 707 N N . GLN A 1 90 ? -9.539 -5.931 -1.357 1.00 92.56 90 GLN A N 1
ATOM 708 C CA . GLN A 1 90 ? -10.202 -4.658 -1.105 1.00 92.56 90 GLN A CA 1
ATOM 709 C C . GLN A 1 90 ? -11.459 -4.851 -0.261 1.00 92.56 90 GLN A C 1
ATOM 711 O O . GLN A 1 90 ? -11.554 -4.220 0.787 1.00 92.56 90 GLN A O 1
ATOM 716 N N . THR A 1 91 ? -12.341 -5.780 -0.630 1.00 95.44 91 THR A N 1
ATOM 717 C CA . THR A 1 91 ? -13.555 -6.084 0.143 1.00 95.44 91 THR A CA 1
ATOM 718 C C . THR A 1 91 ? -13.230 -6.470 1.587 1.00 95.44 91 THR A C 1
ATOM 720 O O . THR A 1 91 ? -13.855 -5.974 2.521 1.00 95.44 91 THR A O 1
ATOM 723 N N . VAL A 1 92 ? -12.204 -7.300 1.799 1.00 95.81 92 VAL A N 1
ATOM 724 C CA . VAL A 1 92 ? -11.761 -7.666 3.156 1.00 95.81 92 VAL A CA 1
ATOM 725 C C . VAL A 1 92 ? -11.215 -6.451 3.914 1.00 95.81 92 VAL A C 1
ATOM 727 O O . VAL A 1 92 ? -11.517 -6.270 5.092 1.00 95.81 92 VAL A O 1
ATOM 730 N N . SER A 1 93 ? -10.435 -5.596 3.247 1.00 91.12 93 SER A N 1
ATOM 731 C CA . SER A 1 93 ? -9.876 -4.383 3.864 1.00 91.12 93 SER A CA 1
ATOM 732 C C . SER A 1 93 ? -10.976 -3.409 4.299 1.00 91.12 93 SER A C 1
ATOM 734 O O . SER A 1 93 ? -10.923 -2.876 5.407 1.00 91.12 93 SER A O 1
ATOM 736 N N . GLU A 1 94 ? -11.979 -3.203 3.445 1.00 94.38 94 GLU A N 1
ATOM 737 C CA . GLU A 1 94 ? -13.153 -2.371 3.725 1.00 94.38 94 GLU A CA 1
ATOM 738 C C . GLU A 1 94 ? -13.957 -2.935 4.898 1.00 94.38 94 GLU A C 1
ATOM 740 O O . GLU A 1 94 ? -14.310 -2.196 5.815 1.00 94.38 94 GLU A O 1
ATOM 745 N N . LEU A 1 95 ? -14.165 -4.253 4.940 1.00 97.06 95 LEU A N 1
ATOM 746 C CA . LEU A 1 95 ? -14.861 -4.906 6.044 1.00 97.06 95 LEU A CA 1
ATOM 747 C C . LEU A 1 95 ? -14.149 -4.678 7.384 1.00 97.06 95 LEU A C 1
ATOM 749 O O . LEU A 1 95 ? -14.776 -4.261 8.358 1.00 97.06 95 LEU A O 1
ATOM 753 N N . VAL A 1 96 ? -12.831 -4.895 7.434 1.00 96.38 96 VAL A N 1
ATOM 754 C CA . VAL A 1 96 ? -12.024 -4.648 8.642 1.00 96.38 96 VAL A CA 1
ATOM 755 C C . VAL A 1 96 ? -12.111 -3.184 9.072 1.00 96.38 96 VAL A C 1
ATOM 757 O O . VAL A 1 96 ? -12.219 -2.902 10.267 1.00 96.38 96 VAL A O 1
ATOM 760 N N . TYR A 1 97 ? -12.080 -2.249 8.121 1.00 95.25 97 TYR A N 1
ATOM 761 C CA . TYR A 1 97 ? -12.238 -0.826 8.411 1.00 95.25 97 TYR A CA 1
ATOM 762 C C . TYR A 1 97 ? -13.605 -0.523 9.040 1.00 95.25 97 TYR A C 1
ATOM 764 O O . TYR A 1 97 ? -13.663 0.116 10.090 1.00 95.25 97 TYR A O 1
ATOM 772 N N . MET A 1 98 ? -14.689 -1.057 8.472 1.00 97.00 98 MET A N 1
ATOM 773 C CA . MET A 1 98 ? -16.040 -0.883 9.013 1.00 97.00 98 MET A CA 1
ATOM 774 C C . MET A 1 98 ? -16.170 -1.422 10.440 1.00 97.00 98 MET A C 1
ATOM 776 O O . MET A 1 98 ? -16.776 -0.767 11.284 1.00 97.00 98 MET A O 1
ATOM 780 N N . TYR A 1 99 ? -15.584 -2.582 10.745 1.00 97.31 99 TYR A N 1
ATOM 781 C CA . TYR A 1 99 ? -15.601 -3.125 12.109 1.00 97.31 99 TYR A CA 1
ATOM 782 C C . TYR A 1 99 ? -14.828 -2.260 13.105 1.00 97.31 99 TYR A C 1
ATOM 784 O O . TYR A 1 99 ? -15.282 -2.084 14.233 1.00 97.31 99 TYR A O 1
ATOM 792 N N . LYS A 1 100 ? -13.692 -1.686 12.697 1.00 97.06 100 LYS A N 1
ATOM 793 C CA . LYS A 1 100 ? -12.939 -0.750 13.544 1.00 97.06 100 LYS A CA 1
ATOM 794 C C . LYS A 1 100 ? -13.742 0.512 13.844 1.00 97.06 100 LYS A C 1
ATOM 796 O O . LYS A 1 100 ? -13.768 0.937 14.992 1.00 97.06 100 LYS A O 1
ATOM 801 N N . MET A 1 101 ? -14.423 1.069 12.842 1.00 97.12 101 MET A N 1
ATOM 802 C CA . MET A 1 101 ? -15.302 2.225 13.039 1.00 97.12 101 MET A CA 1
ATOM 803 C C . MET A 1 101 ? -16.458 1.895 13.987 1.00 97.12 101 MET A C 1
ATOM 805 O O . MET A 1 101 ? -16.674 2.618 14.951 1.00 97.12 101 MET A O 1
ATOM 809 N N . LYS A 1 102 ? -17.115 0.742 13.802 1.00 97.25 102 LYS A N 1
ATOM 810 C CA . LYS A 1 102 ? -18.176 0.283 14.713 1.00 97.25 102 LYS A CA 1
ATOM 811 C C . LYS A 1 102 ? -17.701 0.127 16.158 1.00 97.25 102 LYS A C 1
ATOM 813 O O . LYS A 1 102 ? -18.461 0.419 17.072 1.00 97.25 102 LYS A O 1
ATOM 818 N N . LEU A 1 103 ? -16.469 -0.339 16.377 1.00 97.06 103 LEU A N 1
ATOM 819 C CA . LEU A 1 103 ? -15.908 -0.456 17.724 1.00 97.06 103 LEU A CA 1
ATOM 820 C C . LEU A 1 103 ? -15.768 0.921 18.387 1.00 97.06 103 LEU A C 1
ATOM 822 O O . LEU A 1 103 ? -16.197 1.093 19.523 1.00 97.06 103 LEU A O 1
ATOM 826 N N . VAL A 1 104 ? -15.239 1.900 17.648 1.00 97.31 104 VAL A N 1
ATOM 827 C CA . VAL A 1 104 ? -15.118 3.292 18.112 1.00 97.31 104 VAL A CA 1
ATOM 828 C C . VAL A 1 104 ? -16.493 3.885 18.430 1.00 97.31 104 VAL A C 1
ATOM 830 O O . VAL A 1 104 ? -16.662 4.525 19.466 1.00 97.31 104 VAL A O 1
ATOM 833 N N . ASP A 1 105 ? -17.492 3.635 17.585 1.00 96.31 105 ASP A N 1
ATOM 834 C CA . ASP A 1 105 ? -18.858 4.112 17.815 1.00 96.31 105 ASP A CA 1
ATOM 835 C C . ASP A 1 105 ? -19.473 3.488 19.076 1.00 96.31 105 ASP A C 1
ATOM 837 O O . ASP A 1 105 ? -20.075 4.199 19.880 1.00 96.31 105 ASP A O 1
ATOM 841 N N . CYS A 1 106 ? -19.276 2.185 19.305 1.00 96.06 106 CYS A N 1
ATOM 842 C CA . CYS A 1 106 ? -19.724 1.517 20.529 1.00 96.06 106 CYS A CA 1
ATOM 843 C C . CYS A 1 106 ? -19.039 2.076 21.785 1.00 96.06 106 CYS A C 1
ATOM 845 O O . CYS A 1 106 ? -19.702 2.264 22.805 1.00 96.06 106 CYS A O 1
ATOM 847 N N . GLU A 1 107 ? -17.736 2.364 21.730 1.00 95.88 107 GLU A N 1
ATOM 848 C CA . GLU A 1 107 ? -17.013 2.993 22.843 1.00 95.88 107 GLU A CA 1
ATOM 849 C C . GLU A 1 107 ? -17.551 4.394 23.149 1.00 95.88 107 GLU A C 1
ATOM 851 O O . GLU A 1 107 ? -17.733 4.756 24.314 1.00 95.88 107 GLU A O 1
ATOM 856 N N . ASN A 1 108 ? -17.827 5.184 22.112 1.00 95.12 108 ASN A N 1
ATOM 857 C CA . ASN A 1 108 ? -18.400 6.519 22.261 1.00 95.12 108 ASN A CA 1
ATOM 858 C C . ASN A 1 108 ? -19.827 6.459 22.811 1.00 95.12 108 ASN A C 1
ATOM 860 O O . ASN A 1 108 ? -20.171 7.246 23.693 1.00 95.12 108 ASN A O 1
ATOM 864 N N . LEU A 1 109 ? -20.630 5.498 22.350 1.00 95.25 109 LEU A N 1
ATOM 865 C CA . LEU A 1 109 ? -21.976 5.274 22.862 1.00 95.25 109 LEU A CA 1
ATOM 866 C C . LEU A 1 109 ? -21.942 4.902 24.345 1.00 95.25 109 LEU A C 1
ATOM 868 O O . LEU A 1 109 ? -22.640 5.536 25.127 1.00 95.25 109 LEU A O 1
ATOM 872 N N . ALA A 1 110 ? -21.087 3.957 24.748 1.00 93.12 110 ALA A N 1
ATOM 873 C CA . ALA A 1 110 ? -20.945 3.553 26.147 1.00 93.12 110 ALA A CA 1
ATOM 874 C C . ALA A 1 110 ? -20.566 4.738 27.055 1.00 93.12 110 ALA A C 1
ATOM 876 O O . ALA A 1 110 ? -21.174 4.929 28.111 1.00 93.12 110 ALA A O 1
ATOM 877 N N . LYS A 1 111 ? -19.610 5.575 26.622 1.00 89.44 111 LYS A N 1
ATOM 878 C CA . LYS A 1 111 ? -19.223 6.810 27.331 1.00 89.44 111 LYS A CA 1
ATOM 879 C C . LYS A 1 111 ? -20.390 7.792 27.435 1.00 89.44 111 LYS A C 1
ATOM 881 O O . LYS A 1 111 ? -20.645 8.318 28.514 1.00 89.44 111 LYS A O 1
ATOM 886 N N . SER A 1 112 ? -21.116 8.011 26.339 1.00 91.44 112 SER A N 1
ATOM 887 C CA . SER A 1 112 ? -22.272 8.911 26.318 1.00 91.44 112 SER A CA 1
ATOM 888 C C . SER A 1 112 ? -23.383 8.424 27.245 1.00 91.44 112 SER A C 1
ATOM 890 O O . SER A 1 112 ? -23.899 9.213 28.029 1.00 91.44 112 SER A O 1
ATOM 892 N N . THR A 1 113 ? -23.719 7.131 27.210 1.00 90.31 113 THR A N 1
ATOM 893 C CA . THR A 1 113 ? -24.746 6.550 28.088 1.00 90.31 113 THR A CA 1
ATOM 894 C C . THR A 1 113 ? -24.329 6.584 29.553 1.00 90.31 113 THR A C 1
ATOM 896 O O . THR A 1 113 ? -25.160 6.843 30.416 1.00 90.31 113 THR A O 1
ATOM 899 N N . PHE A 1 114 ? -23.045 6.365 29.852 1.00 88.12 114 PHE A N 1
ATOM 900 C CA . PHE A 1 114 ? -22.529 6.473 31.215 1.00 88.12 114 PHE A CA 1
ATOM 901 C C . PHE A 1 114 ? -22.672 7.903 31.742 1.00 88.12 114 PHE A C 1
ATOM 903 O O . PHE A 1 114 ? -23.244 8.104 32.810 1.00 88.12 114 PHE A O 1
ATOM 910 N N . ASN A 1 115 ? -22.230 8.895 30.963 1.00 86.12 115 ASN A N 1
ATOM 911 C CA . ASN A 1 115 ? -22.371 10.304 31.324 1.00 86.12 115 ASN A CA 1
ATOM 912 C C . ASN A 1 115 ? -23.846 10.712 31.453 1.00 86.12 115 ASN A C 1
ATOM 914 O O . ASN A 1 115 ? -24.201 11.471 32.350 1.00 86.12 115 ASN A O 1
ATOM 918 N N . GLU A 1 116 ? -24.730 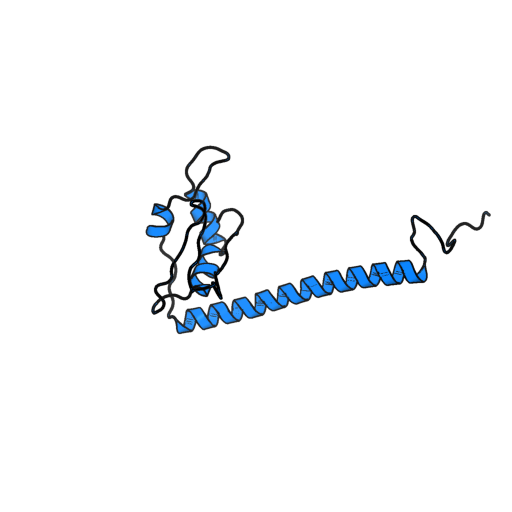10.190 30.603 1.00 86.25 116 GLU A N 1
ATOM 919 C CA . GLU A 1 116 ? -26.165 10.441 30.717 1.00 86.25 116 GLU A CA 1
ATOM 920 C C . GLU A 1 116 ? -26.749 9.831 31.996 1.00 86.25 116 GLU A C 1
ATOM 922 O O . GLU A 1 116 ? -27.527 10.489 32.681 1.00 86.25 116 GLU A O 1
ATOM 927 N N . MET A 1 117 ? -26.379 8.605 32.366 1.00 86.12 117 MET A N 1
ATOM 928 C CA . MET A 1 117 ? -26.917 7.937 33.556 1.00 86.12 117 MET A CA 1
ATOM 929 C C . MET A 1 117 ? -26.345 8.513 34.857 1.00 86.12 117 MET A C 1
ATOM 931 O O . MET A 1 117 ? -27.103 8.789 35.788 1.00 86.12 117 MET A O 1
ATOM 935 N N . PHE A 1 118 ? -25.035 8.750 34.909 1.00 84.12 118 PHE A N 1
ATOM 936 C CA . PHE A 1 118 ? -24.300 9.041 36.144 1.00 84.12 118 PHE A CA 1
ATOM 937 C C . PHE A 1 118 ? -23.734 10.467 36.224 1.00 84.12 118 PHE A C 1
ATOM 939 O O . PHE A 1 118 ? -23.314 10.886 37.299 1.00 84.12 118 PHE A O 1
ATOM 946 N N . GLY A 1 119 ? -23.790 11.244 35.140 1.00 76.56 119 GLY A N 1
ATOM 947 C CA . GLY A 1 119 ? -23.132 12.548 35.038 1.00 76.56 119 GLY A CA 1
ATOM 948 C C . GLY A 1 119 ? -21.647 12.420 34.689 1.00 76.56 119 GLY A C 1
ATOM 949 O O . GLY A 1 119 ? -21.087 11.325 34.680 1.00 76.56 119 GLY A O 1
ATOM 950 N N . ASP A 1 120 ? -20.999 13.546 34.385 1.00 79.31 120 ASP A N 1
ATOM 951 C CA . ASP A 1 120 ? -19.543 13.574 34.218 1.00 79.31 120 ASP A CA 1
ATOM 952 C C . ASP A 1 120 ? -18.875 13.265 35.574 1.00 79.31 120 ASP A C 1
ATOM 954 O O . ASP A 1 120 ? -19.153 13.968 36.546 1.00 79.31 120 ASP A O 1
ATOM 958 N N . PRO A 1 121 ? -18.005 12.247 35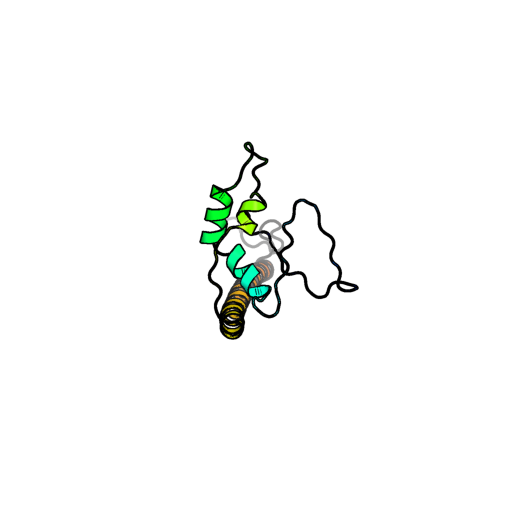.684 1.00 75.00 121 PRO A N 1
ATOM 959 C CA . PRO A 1 121 ? -17.392 11.862 36.955 1.00 75.00 121 PRO A CA 1
ATOM 960 C C . PRO A 1 121 ? -16.422 12.910 37.532 1.00 75.00 121 PRO A C 1
ATOM 962 O O . PRO A 1 121 ? -16.105 12.844 38.717 1.00 75.00 121 PRO A O 1
ATOM 965 N N . ILE A 1 122 ? -15.949 13.870 36.731 1.00 78.00 122 ILE A N 1
ATOM 966 C CA . ILE A 1 122 ? -15.084 14.972 37.180 1.00 78.00 122 ILE A CA 1
ATOM 967 C C . ILE A 1 122 ? -15.929 16.124 37.729 1.00 78.00 122 ILE A C 1
ATOM 969 O O . ILE A 1 122 ? -15.586 16.710 38.754 1.00 78.00 122 ILE A O 1
ATOM 973 N N . ILE A 1 123 ? -17.033 16.451 37.056 1.00 81.31 123 ILE A N 1
ATOM 974 C CA . ILE A 1 123 ? -17.912 17.566 37.444 1.00 81.31 123 ILE A CA 1
ATOM 975 C C . ILE A 1 123 ? -18.918 17.119 38.526 1.00 81.31 123 ILE A C 1
ATOM 977 O O . ILE A 1 123 ? -19.323 17.912 39.372 1.00 81.31 123 ILE A O 1
ATOM 981 N N . ASN A 1 124 ? -19.292 15.834 38.521 1.00 71.62 124 ASN A N 1
ATOM 982 C CA . ASN A 1 124 ? -20.269 15.167 39.387 1.00 71.62 124 ASN A CA 1
ATOM 983 C C . ASN A 1 124 ? -21.595 15.936 39.542 1.00 71.62 124 ASN A C 1
ATOM 985 O O . ASN A 1 124 ? -22.140 16.081 40.638 1.00 71.62 124 ASN A O 1
ATOM 989 N N . GLU A 1 125 ? -22.146 16.428 38.431 1.00 74.94 125 GLU A N 1
ATOM 990 C CA . GLU A 1 125 ? -23.374 17.241 38.427 1.00 74.94 125 GLU A CA 1
ATOM 991 C C . GLU A 1 125 ? -24.584 16.502 39.017 1.00 74.94 125 GLU A C 1
ATOM 993 O O . GLU A 1 125 ? -25.463 17.115 39.624 1.00 74.94 125 GLU A O 1
ATOM 998 N N . LYS A 1 126 ? -24.613 15.170 38.881 1.00 76.00 126 LYS A N 1
ATOM 999 C CA . LYS A 1 126 ? -25.677 14.311 39.416 1.00 76.00 126 LYS A CA 1
ATOM 1000 C C . LYS A 1 126 ? -25.461 13.883 40.872 1.00 76.00 126 LYS A C 1
ATOM 1002 O O . LYS A 1 126 ? -26.304 13.163 41.400 1.00 76.00 126 LYS A O 1
ATOM 1007 N N . LYS A 1 127 ? -24.385 14.347 41.526 1.00 70.31 127 LYS A N 1
ATOM 1008 C CA . LYS A 1 127 ? -24.049 14.089 42.942 1.00 70.31 127 LYS A CA 1
ATOM 1009 C C . LYS A 1 127 ? -24.118 12.606 43.324 1.00 70.31 127 LYS A C 1
ATOM 1011 O O . LYS A 1 127 ? -24.575 12.255 44.411 1.00 70.31 127 LYS A O 1
ATOM 1016 N N . MET A 1 128 ? -23.686 11.727 42.425 1.00 67.00 128 MET A N 1
ATOM 1017 C CA . MET A 1 128 ? -23.669 10.292 42.688 1.00 67.00 128 MET A CA 1
ATOM 1018 C C . MET A 1 128 ? -22.447 9.952 43.546 1.00 67.00 128 MET A C 1
ATOM 1020 O O . MET A 1 128 ? -21.316 10.219 43.148 1.00 67.00 128 MET A O 1
ATOM 1024 N N . GLY A 1 129 ? -22.701 9.373 44.725 1.00 64.19 129 GLY A N 1
ATOM 1025 C CA . GLY A 1 129 ? -21.693 8.947 45.697 1.00 64.19 129 GLY A CA 1
ATOM 1026 C C . GLY A 1 129 ? -21.071 10.100 46.485 1.00 64.19 129 GLY A C 1
ATOM 1027 O O . GLY A 1 129 ? -20.118 10.691 46.011 1.00 64.19 129 GLY A O 1
ATOM 1028 N N . TYR A 1 130 ? -21.643 10.411 47.654 1.00 60.81 130 TYR A N 1
ATOM 1029 C CA . TYR A 1 130 ? -21.010 10.720 48.953 1.00 60.81 130 TYR A CA 1
ATOM 1030 C C . TYR A 1 130 ? -22.152 11.077 49.920 1.00 60.81 130 TYR A C 1
ATOM 1032 O O . TYR A 1 130 ? -22.404 12.245 50.214 1.00 60.81 130 TYR A O 1
ATOM 1040 N N . GLU A 1 131 ? -22.884 10.066 50.394 1.00 53.56 131 GLU A N 1
ATOM 1041 C CA . GLU A 1 131 ? -23.579 10.207 51.674 1.00 53.56 131 GLU A CA 1
ATOM 1042 C C . GLU A 1 131 ? -22.535 9.942 52.756 1.00 53.56 131 GLU A C 1
ATOM 1044 O O . GLU A 1 131 ? -22.010 8.835 52.873 1.00 53.56 131 GLU A O 1
ATOM 1049 N N . ASN A 1 132 ? -22.161 11.007 53.466 1.00 49.28 132 ASN A N 1
ATOM 1050 C CA . ASN A 1 132 ? -21.304 10.936 54.641 1.00 49.28 132 ASN A CA 1
ATOM 1051 C C . ASN A 1 132 ? -21.984 10.036 55.686 1.00 49.28 132 ASN A C 1
ATOM 1053 O O . ASN A 1 132 ? -22.986 10.446 56.275 1.00 49.28 132 ASN A O 1
ATOM 1057 N N . TYR A 1 133 ? -21.431 8.845 55.899 1.00 43.75 133 TYR A N 1
ATOM 1058 C CA . TYR A 1 133 ? -21.595 8.072 57.129 1.00 43.75 133 TYR A CA 1
ATOM 1059 C C . TYR A 1 133 ? -20.326 8.194 57.965 1.00 43.75 133 TYR A C 1
ATOM 1061 O O . TYR A 1 133 ? -19.226 8.146 57.366 1.00 43.75 133 TYR A O 1
#

InterPro domains:
  IPR044946 Type I restriction modification DNA specificity domain superfamily [G3DSA:3.90.220.20] (4-97)
  IPR044946 Type I restriction modification DNA specificity domain superfamily [G3DSA:3.90.220.20] (98-123)
  IPR052021 Type I restriction system S subunit [PTHR30408] (4-119)